Protein AF-A0AAE1LMV6-F1 (afdb_monomer_lite)

Foldseek 3Di:
DPDPPDDDDPVVVLVVCLVVVAKEWEQDADPPGDTDTDIRHNDPDDDDPDDPDDDPRHWYWYCPPVRDTDTDNDDD

Radius of gyration: 13.17 Å; chains: 1; bounding box: 31×27×38 Å

Organism: NCBI:txid407009

Sequence (76 aa):
MEEDGTWATDAEILATACLLRTDIFVFTRSANGPWMWHLFKSTSLKKKGRPVKRNNKSLYFYHHNLNHYMVVHDVY

InterPro domains:
  IPR003323 OTU domain [PS50802] (1-75)

Secondary structure (DSSP, 8-state):
--STTPPP-HHHHHHHHHHHT--EEEEE--TTSPPEEEEE-S-SSS-TT------TTSEEEEEETTTEEEE-----

pLDDT: mean 84.99, std 13.45, range [48.66, 95.5]

Structure (mmCIF, N/CA/C/O backbone):
data_AF-A0AAE1LMV6-F1
#
_entry.id   AF-A0AAE1LMV6-F1
#
loop_
_atom_site.group_PDB
_atom_site.id
_atom_site.type_symbol
_atom_site.label_atom_id
_atom_site.label_alt_id
_atom_site.label_comp_id
_atom_site.label_asym_id
_atom_site.label_entity_id
_atom_site.label_seq_id
_atom_site.pdbx_PDB_ins_code
_atom_site.Cartn_x
_atom_site.Cartn_y
_atom_site.Cartn_z
_atom_site.occupancy
_atom_site.B_iso_or_equiv
_atom_site.auth_seq_id
_atom_site.auth_comp_id
_atom_site.auth_asym_id
_atom_site.auth_atom_id
_atom_site.pdbx_PDB_model_num
ATOM 1 N N . MET A 1 1 ? -5.482 5.984 -14.731 1.00 61.81 1 MET A N 1
ATOM 2 C CA . MET A 1 1 ? -5.166 4.621 -14.266 1.00 61.81 1 MET A CA 1
ATOM 3 C C . MET A 1 1 ? -6.312 3.703 -14.627 1.00 61.81 1 MET A C 1
ATOM 5 O O . MET A 1 1 ? -7.092 3.325 -13.768 1.00 61.81 1 MET A O 1
ATOM 9 N N . GLU A 1 2 ? -6.459 3.413 -15.909 1.00 79.75 2 GLU A N 1
ATOM 10 C CA . GLU A 1 2 ? -7.498 2.483 -16.377 1.00 79.75 2 GLU A CA 1
ATOM 11 C C . GLU A 1 2 ? -6.916 1.464 -17.364 1.00 79.75 2 GLU A C 1
ATOM 13 O O . GLU A 1 2 ? -7.637 0.626 -17.886 1.00 79.75 2 GLU A O 1
ATOM 18 N N . GLU A 1 3 ? -5.600 1.521 -17.596 1.00 91.75 3 GLU A N 1
ATOM 19 C CA . GLU A 1 3 ? -4.889 0.589 -18.460 1.00 91.75 3 GLU A CA 1
ATOM 20 C C . GLU A 1 3 ? -4.310 -0.554 -17.628 1.00 91.75 3 GLU A C 1
ATOM 22 O O . GLU A 1 3 ? -3.630 -0.330 -16.615 1.00 91.75 3 GLU A O 1
ATOM 27 N N . ASP A 1 4 ? -4.553 -1.779 -18.082 1.00 91.06 4 ASP A N 1
ATOM 28 C CA . ASP A 1 4 ? -4.018 -2.985 -17.464 1.00 91.06 4 ASP A CA 1
ATOM 29 C C . ASP A 1 4 ? -2.484 -2.971 -17.441 1.00 91.06 4 ASP A C 1
ATOM 31 O O . ASP A 1 4 ? -1.818 -2.563 -18.392 1.00 91.06 4 ASP A O 1
ATOM 35 N N . GLY A 1 5 ? -1.908 -3.424 -16.326 1.00 90.38 5 GLY A N 1
ATOM 36 C CA . GLY A 1 5 ? -0.456 -3.430 -16.120 1.00 90.38 5 GLY A CA 1
ATOM 37 C C . GLY A 1 5 ? 0.140 -2.082 -15.695 1.00 90.38 5 GLY A C 1
ATOM 38 O O . GLY A 1 5 ? 1.353 -2.001 -15.486 1.00 90.38 5 GLY A O 1
ATOM 39 N N . THR A 1 6 ? -0.680 -1.039 -15.511 1.00 92.50 6 THR A N 1
ATOM 40 C CA . THR A 1 6 ? -0.221 0.228 -14.925 1.00 92.50 6 THR A CA 1
ATOM 41 C C . THR A 1 6 ? 0.205 0.031 -13.471 1.00 92.50 6 THR A C 1
ATOM 43 O O . THR A 1 6 ? -0.503 -0.569 -12.662 1.00 92.50 6 THR A O 1
ATOM 46 N N . TRP A 1 7 ? 1.369 0.573 -13.128 1.00 92.19 7 TRP A N 1
ATOM 47 C CA . TRP A 1 7 ? 1.934 0.506 -11.788 1.00 92.19 7 TRP A CA 1
ATOM 48 C C . TRP A 1 7 ? 1.205 1.434 -10.824 1.00 92.19 7 TRP A C 1
ATOM 50 O O . TRP A 1 7 ? 1.002 2.608 -11.128 1.00 92.19 7 TRP A O 1
ATOM 60 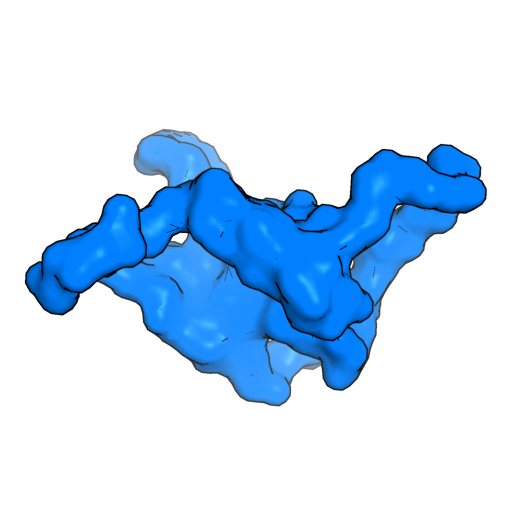N N . ALA A 1 8 ? 0.866 0.922 -9.641 1.00 90.56 8 ALA A N 1
ATOM 61 C CA . ALA A 1 8 ? 0.347 1.744 -8.556 1.00 90.56 8 ALA A CA 1
ATOM 62 C C . ALA A 1 8 ? 1.450 2.642 -7.971 1.00 90.56 8 ALA A C 1
ATOM 64 O O . ALA A 1 8 ? 2.608 2.232 -7.869 1.00 90.56 8 ALA A O 1
ATOM 65 N N . THR A 1 9 ? 1.074 3.845 -7.542 1.00 91.88 9 THR A N 1
ATOM 66 C CA . THR A 1 9 ? 1.943 4.795 -6.845 1.00 91.88 9 THR A CA 1
ATOM 67 C C . THR A 1 9 ? 1.416 5.083 -5.438 1.00 91.88 9 THR A C 1
ATOM 69 O O . THR A 1 9 ? 0.339 4.636 -5.034 1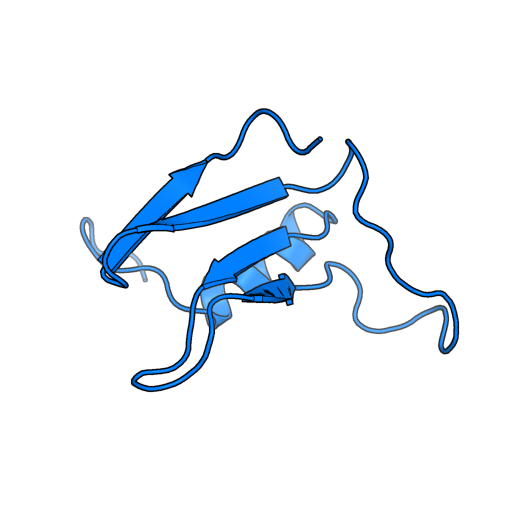.00 91.88 9 THR A O 1
ATOM 72 N N . ASP A 1 10 ? 2.160 5.889 -4.681 1.00 92.38 10 ASP A N 1
ATOM 73 C CA . ASP A 1 10 ? 1.746 6.375 -3.363 1.00 92.38 10 ASP A CA 1
ATOM 74 C C . ASP A 1 10 ? 0.372 7.079 -3.384 1.00 92.38 10 ASP A C 1
ATOM 76 O O . ASP A 1 10 ? -0.356 7.036 -2.387 1.00 92.38 10 ASP A O 1
ATOM 80 N N . ALA A 1 11 ? -0.016 7.696 -4.510 1.00 92.94 11 ALA A N 1
ATOM 81 C CA . ALA A 1 11 ? -1.308 8.365 -4.657 1.00 92.94 11 ALA A CA 1
ATOM 82 C C . ALA A 1 11 ? -2.476 7.369 -4.606 1.00 92.94 11 ALA A C 1
ATOM 84 O O . ALA A 1 11 ? -3.454 7.595 -3.889 1.00 92.94 11 ALA A O 1
ATOM 85 N N . GLU A 1 12 ? -2.361 6.240 -5.303 1.00 94.69 12 GLU A N 1
ATOM 86 C CA . GLU A 1 12 ? -3.374 5.186 -5.299 1.00 94.69 12 GLU A CA 1
ATOM 87 C C . GLU A 1 12 ? -3.439 4.470 -3.961 1.00 94.69 12 GLU A C 1
ATOM 89 O O . GLU A 1 12 ? -4.530 4.135 -3.497 1.00 94.69 12 GLU A O 1
ATOM 94 N N . ILE A 1 13 ? -2.293 4.267 -3.309 1.00 94.75 13 ILE A N 1
ATOM 95 C CA . ILE A 1 13 ? -2.241 3.672 -1.971 1.00 94.75 13 ILE A CA 1
ATOM 96 C C . ILE A 1 13 ? -2.985 4.576 -0.980 1.00 94.75 13 ILE A C 1
ATOM 98 O O . ILE A 1 13 ? -3.825 4.099 -0.213 1.00 94.75 13 ILE A O 1
ATOM 102 N N . LEU A 1 14 ? -2.758 5.893 -1.033 1.00 94.06 14 LEU A N 1
ATOM 103 C CA . LEU A 1 14 ? -3.485 6.854 -0.204 1.00 94.06 14 LEU A CA 1
ATOM 104 C C . LEU A 1 14 ? -4.985 6.886 -0.531 1.00 94.06 14 LEU A C 1
ATOM 106 O O . LEU A 1 14 ? -5.814 6.862 0.381 1.00 94.06 14 LEU A O 1
ATOM 110 N N . ALA A 1 15 ? -5.348 6.924 -1.815 1.00 93.31 15 ALA A N 1
ATOM 111 C CA . ALA A 1 15 ? -6.743 6.904 -2.247 1.00 93.31 15 ALA A CA 1
ATOM 112 C C . ALA A 1 15 ? -7.459 5.632 -1.765 1.00 93.31 15 ALA A C 1
ATOM 114 O O . ALA A 1 15 ? -8.578 5.708 -1.256 1.00 93.31 15 ALA A O 1
ATOM 115 N N . THR A 1 16 ? -6.783 4.483 -1.830 1.00 94.00 16 THR A N 1
ATOM 116 C CA . THR A 1 16 ? -7.282 3.188 -1.351 1.00 94.00 16 THR A CA 1
ATOM 117 C C . THR A 1 16 ? -7.486 3.188 0.161 1.00 94.00 16 THR A C 1
ATOM 119 O O . THR A 1 16 ? -8.538 2.755 0.632 1.00 94.00 16 THR A O 1
ATOM 122 N N . ALA A 1 17 ? -6.532 3.724 0.931 1.00 93.00 17 ALA A N 1
ATOM 123 C CA . ALA A 1 17 ? -6.667 3.860 2.382 1.00 93.00 17 ALA A CA 1
ATOM 124 C C . ALA A 1 17 ? -7.927 4.665 2.750 1.00 93.00 17 ALA A C 1
ATOM 126 O O . ALA A 1 17 ? -8.721 4.256 3.602 1.00 93.00 17 ALA A O 1
ATOM 127 N N . CYS A 1 18 ? -8.150 5.790 2.065 1.00 91.56 18 CYS A N 1
ATOM 128 C CA . CYS A 1 18 ? -9.336 6.629 2.240 1.00 91.56 18 CYS A CA 1
ATOM 129 C C . CYS A 1 18 ? -10.630 5.906 1.836 1.00 91.56 18 CYS A C 1
ATOM 131 O O . CYS A 1 18 ? -11.608 5.936 2.588 1.00 91.56 18 CYS A O 1
ATOM 133 N N . LEU A 1 19 ? -10.635 5.237 0.679 1.00 93.38 19 LEU A N 1
ATOM 134 C CA . LEU A 1 19 ? -11.792 4.517 0.140 1.00 93.38 19 LEU A CA 1
ATOM 135 C C . LEU A 1 19 ? -12.240 3.386 1.073 1.00 93.38 19 LEU A C 1
ATOM 137 O O . LEU A 1 19 ? -13.419 3.286 1.411 1.00 93.38 19 LEU A O 1
ATOM 141 N N . LEU A 1 20 ? -11.292 2.567 1.530 1.00 92.06 20 LEU A N 1
ATOM 142 C CA . LEU A 1 20 ? -11.546 1.423 2.407 1.00 92.06 20 LEU A CA 1
ATOM 143 C C . LEU A 1 20 ? -11.708 1.811 3.880 1.00 92.06 20 LEU A C 1
ATOM 145 O O . LEU A 1 20 ? -12.065 0.968 4.702 1.00 92.06 20 LEU A O 1
ATOM 149 N N . ARG A 1 21 ? -11.444 3.075 4.233 1.00 90.25 21 ARG A N 1
ATOM 150 C CA . ARG A 1 21 ? -11.436 3.570 5.618 1.00 90.25 21 ARG A CA 1
ATOM 151 C C . ARG A 1 21 ? -10.518 2.744 6.531 1.00 90.25 21 ARG A C 1
ATOM 153 O O . ARG A 1 21 ? -10.840 2.524 7.699 1.00 90.25 21 ARG A O 1
ATOM 160 N N . THR A 1 22 ? -9.384 2.293 5.994 1.00 90.69 22 THR A N 1
ATOM 161 C CA . THR A 1 22 ? -8.360 1.542 6.728 1.00 90.69 22 THR A CA 1
ATOM 162 C C . THR A 1 22 ? -6.971 2.118 6.500 1.00 90.69 22 THR A C 1
ATOM 164 O O . THR A 1 22 ? -6.648 2.597 5.415 1.00 90.69 22 THR A O 1
ATOM 167 N N . ASP A 1 23 ? -6.153 2.098 7.545 1.00 92.12 23 ASP A N 1
ATOM 168 C CA . ASP A 1 23 ? -4.772 2.539 7.444 1.00 92.12 23 ASP A CA 1
ATOM 169 C C . ASP A 1 23 ? -3.951 1.481 6.698 1.00 92.12 23 ASP A C 1
ATOM 171 O O . ASP A 1 23 ? -4.131 0.276 6.891 1.00 92.12 23 ASP A O 1
ATOM 175 N N . ILE A 1 24 ? -3.044 1.941 5.841 1.00 94.00 24 ILE A N 1
ATOM 176 C CA . ILE A 1 24 ? -2.164 1.081 5.057 1.00 94.00 24 ILE A CA 1
ATOM 177 C C . ILE A 1 24 ? -0.723 1.365 5.467 1.00 94.00 24 ILE A C 1
ATOM 179 O O . ILE A 1 24 ? -0.260 2.505 5.431 1.00 94.00 24 ILE A O 1
ATOM 183 N N . PHE A 1 25 ? -0.009 0.319 5.858 1.00 94.25 25 PHE A N 1
ATOM 184 C CA . PHE A 1 25 ? 1.415 0.360 6.148 1.00 94.25 25 PHE A CA 1
ATOM 185 C C . PHE A 1 25 ? 2.187 -0.283 4.999 1.00 94.25 25 PHE A C 1
ATOM 187 O O . PHE A 1 25 ? 1.927 -1.425 4.633 1.00 94.25 25 PHE A O 1
ATOM 194 N N . VAL A 1 26 ? 3.176 0.421 4.461 1.00 95.06 26 VAL A N 1
ATOM 195 C CA . VAL A 1 26 ? 4.046 -0.091 3.396 1.00 95.06 26 VAL A CA 1
ATOM 196 C C . VAL A 1 26 ? 5.478 -0.124 3.909 1.00 95.06 26 VAL A C 1
ATOM 198 O O . VAL A 1 26 ? 6.039 0.916 4.250 1.00 95.06 26 VAL A O 1
ATOM 201 N N . PHE A 1 27 ? 6.082 -1.307 3.980 1.00 94.25 27 PHE A N 1
ATOM 202 C CA . PHE A 1 27 ? 7.503 -1.452 4.267 1.00 94.25 27 PHE A CA 1
ATOM 203 C C . PHE A 1 27 ? 8.287 -1.185 2.986 1.00 94.25 27 PHE A C 1
ATOM 205 O O . PHE A 1 27 ? 8.270 -1.988 2.052 1.00 94.25 27 PHE A O 1
ATOM 212 N N . THR A 1 28 ? 8.933 -0.026 2.928 1.00 94.69 28 THR A N 1
ATOM 213 C CA . THR A 1 28 ? 9.631 0.482 1.744 1.00 94.69 28 THR A CA 1
ATOM 214 C C . THR A 1 28 ? 10.893 1.235 2.163 1.00 94.69 28 THR A C 1
ATOM 216 O O . THR A 1 28 ? 11.166 1.408 3.353 1.00 94.69 28 THR A O 1
ATOM 219 N N . ARG A 1 29 ? 11.684 1.685 1.193 1.00 93.06 29 ARG A N 1
ATOM 220 C CA . ARG A 1 29 ? 12.800 2.608 1.408 1.00 93.06 29 ARG A CA 1
ATOM 221 C C . ARG A 1 29 ? 12.856 3.646 0.296 1.00 93.06 29 ARG A C 1
ATOM 223 O O . ARG A 1 29 ? 12.459 3.375 -0.834 1.00 93.06 29 ARG A O 1
ATOM 230 N N . SER A 1 30 ? 13.414 4.810 0.614 1.00 85.50 30 SER A N 1
ATOM 231 C CA . SER A 1 30 ? 13.908 5.736 -0.411 1.00 85.50 30 SER A CA 1
ATOM 232 C C . SER A 1 30 ? 15.194 5.182 -1.041 1.00 85.50 30 SER A C 1
ATOM 234 O O . SER A 1 30 ? 15.829 4.308 -0.448 1.00 85.50 30 SER A O 1
ATOM 236 N N . ALA A 1 31 ? 15.592 5.689 -2.213 1.00 78.75 31 ALA A N 1
ATOM 237 C CA . ALA A 1 31 ? 16.671 5.155 -3.056 1.00 78.75 31 ALA A CA 1
ATOM 238 C C . ALA A 1 31 ? 17.923 4.701 -2.276 1.00 78.75 31 ALA A C 1
ATOM 240 O O . ALA A 1 31 ? 18.410 3.594 -2.490 1.00 78.75 31 ALA A O 1
ATOM 241 N N . ASN A 1 32 ? 18.374 5.510 -1.310 1.00 83.94 32 ASN A N 1
ATOM 242 C CA . ASN A 1 32 ? 19.528 5.218 -0.448 1.00 83.94 32 ASN A CA 1
ATOM 243 C C . ASN A 1 32 ? 19.176 5.223 1.053 1.00 83.94 32 ASN A C 1
ATOM 245 O O . ASN A 1 32 ? 20.047 5.389 1.904 1.00 83.94 32 ASN A O 1
ATOM 249 N N . GLY A 1 33 ? 17.889 5.105 1.387 1.00 89.69 33 GLY A N 1
ATOM 250 C CA . GLY A 1 33 ? 17.394 5.152 2.760 1.00 89.69 33 GLY A CA 1
ATOM 251 C C . GLY A 1 33 ? 17.315 3.773 3.423 1.00 89.69 33 GLY A C 1
ATOM 252 O O . GLY A 1 33 ? 17.319 2.744 2.737 1.00 89.69 33 GLY A O 1
ATOM 253 N N . PRO A 1 34 ? 17.198 3.730 4.762 1.00 94.44 34 PRO A N 1
ATOM 254 C CA . PRO A 1 34 ? 16.869 2.497 5.459 1.00 94.44 34 PRO A CA 1
ATOM 255 C C . PRO A 1 34 ? 15.440 2.055 5.121 1.00 94.44 34 PRO A C 1
ATOM 257 O O . PRO A 1 34 ? 14.578 2.876 4.796 1.00 94.44 34 PRO A O 1
ATOM 260 N N . TRP A 1 35 ? 15.186 0.752 5.233 1.00 92.50 35 TRP A N 1
ATOM 261 C CA . TRP A 1 35 ? 13.829 0.222 5.157 1.00 92.50 35 TRP A CA 1
ATOM 262 C C . TRP A 1 35 ? 13.021 0.647 6.377 1.00 92.50 35 TRP A C 1
ATOM 264 O O . TRP A 1 35 ? 13.467 0.511 7.517 1.00 92.50 35 TRP A O 1
ATOM 274 N N . MET A 1 36 ? 11.822 1.159 6.135 1.00 93.44 36 MET A N 1
ATOM 275 C CA . MET A 1 36 ? 10.935 1.653 7.174 1.00 93.44 36 MET A CA 1
ATOM 276 C C . MET A 1 36 ? 9.470 1.500 6.772 1.00 93.44 36 MET A C 1
ATOM 278 O O . MET A 1 36 ? 9.118 1.376 5.601 1.00 93.44 36 MET A O 1
ATOM 282 N N . TRP A 1 37 ? 8.601 1.506 7.778 1.00 92.25 37 TRP A N 1
ATOM 283 C CA . TRP A 1 37 ? 7.159 1.485 7.571 1.00 92.25 37 TRP A CA 1
ATOM 284 C C . TRP A 1 37 ? 6.650 2.889 7.255 1.00 92.25 37 TRP A C 1
ATOM 286 O O . TRP A 1 37 ? 6.698 3.775 8.108 1.00 92.25 37 TRP A O 1
ATOM 296 N N . HIS A 1 38 ? 6.128 3.077 6.048 1.00 92.25 38 HIS A N 1
ATOM 297 C CA . HIS A 1 38 ? 5.393 4.270 5.646 1.00 92.25 38 HIS A CA 1
ATOM 298 C C . HIS A 1 38 ? 3.912 4.067 5.951 1.00 92.25 38 HIS A C 1
ATOM 300 O O . HIS A 1 38 ? 3.348 3.023 5.633 1.00 92.25 38 HIS A O 1
ATOM 306 N N . LEU A 1 39 ? 3.290 5.057 6.587 1.00 92.25 39 LEU A N 1
ATOM 307 C CA . LEU A 1 39 ? 1.885 5.008 6.976 1.00 92.25 39 LEU A CA 1
ATOM 308 C C . LEU A 1 39 ? 1.048 5.910 6.070 1.00 92.25 39 LEU A C 1
ATOM 310 O O . LEU A 1 39 ? 1.204 7.131 6.089 1.00 92.25 39 LEU A O 1
ATOM 314 N N . PHE A 1 40 ? 0.087 5.304 5.385 1.00 91.88 40 PHE A N 1
ATOM 315 C CA . PHE A 1 40 ? -0.967 5.967 4.633 1.00 91.88 40 PHE A CA 1
ATOM 316 C C . PHE A 1 40 ? -2.251 5.910 5.456 1.00 91.88 40 PHE A C 1
ATOM 318 O O . PHE A 1 40 ? -2.840 4.848 5.656 1.00 91.88 40 PHE A O 1
ATOM 325 N N . LYS A 1 41 ? -2.659 7.057 6.003 1.00 89.31 41 LYS A N 1
ATOM 326 C CA . LYS A 1 41 ? -3.841 7.128 6.866 1.00 89.31 41 LYS A CA 1
ATOM 327 C C . LYS A 1 41 ? -5.109 7.261 6.042 1.00 89.31 41 LYS A C 1
ATOM 329 O O . LYS A 1 41 ? -5.208 8.148 5.201 1.00 89.31 41 LYS A O 1
ATOM 334 N N . SER A 1 42 ? -6.111 6.470 6.400 1.00 86.38 42 SER A N 1
ATOM 335 C CA . SER A 1 42 ? -7.463 6.542 5.833 1.00 86.38 42 SER A CA 1
ATOM 336 C C . SER A 1 42 ? -8.223 7.824 6.159 1.00 86.38 42 SER A C 1
ATOM 338 O O . SER A 1 42 ? -9.162 8.204 5.464 1.00 86.38 42 SER A O 1
ATOM 340 N N . THR A 1 43 ? -7.858 8.483 7.259 1.00 78.31 43 THR A N 1
ATOM 341 C CA . THR A 1 43 ? -8.501 9.714 7.714 1.00 78.31 43 THR A CA 1
ATOM 342 C C . THR A 1 43 ? -7.454 10.802 7.889 1.00 78.31 43 THR A C 1
ATOM 344 O O . THR A 1 43 ? -6.519 10.672 8.680 1.00 78.31 43 THR A O 1
ATOM 347 N N . SER A 1 44 ? -7.611 11.912 7.169 1.00 61.09 44 SER A N 1
ATOM 348 C CA . SER A 1 44 ? -6.663 13.027 7.266 1.00 61.09 44 SER A CA 1
ATOM 349 C C . SER A 1 44 ? -6.759 13.784 8.595 1.00 61.09 44 SER A C 1
ATOM 351 O O . SER A 1 44 ? -5.818 14.461 8.995 1.00 61.09 44 SER A O 1
ATOM 353 N N . LEU A 1 45 ? -7.883 13.721 9.309 1.00 55.53 45 LEU A N 1
ATOM 354 C CA . LEU A 1 45 ? -8.206 14.713 10.334 1.00 55.53 45 LEU A CA 1
ATOM 355 C C . LEU A 1 45 ? -9.232 14.130 11.307 1.00 55.53 45 LEU A C 1
ATOM 357 O O . LEU A 1 45 ? -10.371 14.013 10.892 1.00 55.53 45 LEU A O 1
ATOM 361 N N . LYS A 1 46 ? -8.879 13.812 12.567 1.00 49.97 46 LYS A N 1
ATOM 362 C CA . LYS A 1 46 ? -9.768 13.9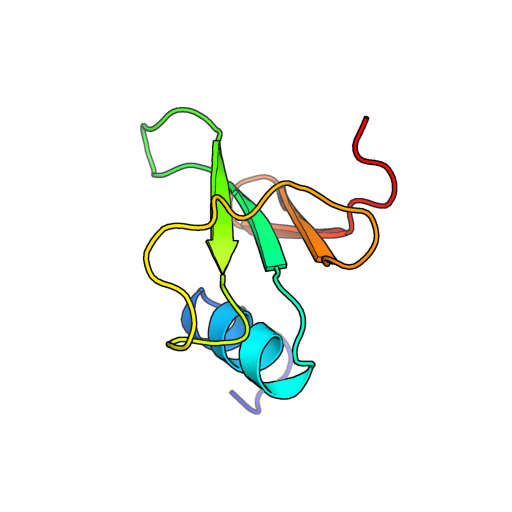92 13.756 1.00 49.97 46 LYS A CA 1
ATOM 363 C C . LYS A 1 46 ? -9.043 13.933 15.105 1.00 49.97 46 LYS A C 1
ATOM 365 O O . LYS A 1 46 ? -9.569 14.466 16.075 1.00 49.97 46 LYS A O 1
ATOM 370 N N . LYS A 1 47 ? -7.846 13.344 15.218 1.00 52.06 47 LYS A N 1
ATOM 371 C CA . LYS A 1 47 ? -7.083 13.368 16.484 1.00 52.06 47 LYS A CA 1
ATOM 372 C C . LYS A 1 47 ? -5.602 13.645 16.246 1.00 52.06 47 LYS A C 1
ATOM 374 O O . LYS A 1 47 ? -4.802 12.717 16.146 1.00 52.06 47 LYS A O 1
ATOM 379 N N . LYS A 1 48 ? -5.232 14.933 16.187 1.00 48.66 48 LYS A N 1
ATOM 380 C CA . LYS A 1 48 ? -3.846 15.348 16.462 1.00 48.66 48 LYS A CA 1
ATOM 381 C C . LYS A 1 48 ? -3.459 14.742 17.819 1.00 48.66 48 LYS A C 1
ATOM 383 O O . LYS A 1 48 ? -4.172 14.947 18.795 1.00 48.66 48 LYS A O 1
ATOM 388 N N . GLY A 1 49 ? -2.393 13.945 17.860 1.00 51.81 49 GLY A N 1
ATOM 389 C CA . GLY A 1 49 ? -1.816 13.452 19.117 1.00 51.81 49 GLY A CA 1
ATOM 390 C C . GLY A 1 49 ? -2.073 11.991 19.500 1.00 51.81 49 GLY A C 1
ATOM 391 O O . GLY A 1 49 ? -1.536 11.567 20.517 1.00 51.81 49 GLY A O 1
ATOM 392 N N . ARG A 1 50 ? -2.815 11.179 18.724 1.00 54.19 50 ARG A N 1
ATOM 393 C CA . ARG A 1 50 ? -2.761 9.713 18.921 1.00 54.19 50 ARG A CA 1
ATOM 394 C C . ARG A 1 50 ? -1.714 9.087 17.996 1.00 54.19 50 ARG A C 1
ATOM 396 O O . ARG A 1 50 ? -1.877 9.191 16.777 1.00 54.19 50 ARG A O 1
ATOM 403 N N . PRO A 1 51 ? -0.668 8.431 18.535 1.00 56.91 51 PRO A N 1
ATOM 404 C CA . PRO A 1 51 ? 0.223 7.628 17.714 1.00 56.91 51 PRO A CA 1
ATOM 405 C C . PRO A 1 51 ? -0.603 6.516 17.071 1.00 56.91 51 PRO A C 1
ATOM 407 O O . PRO A 1 51 ? -1.300 5.768 17.762 1.00 56.91 51 PRO A O 1
ATOM 410 N N . VAL A 1 52 ? -0.565 6.441 15.742 1.00 63.12 52 VAL A N 1
ATOM 411 C CA . VAL A 1 52 ? -1.152 5.310 15.025 1.00 63.12 52 VAL A CA 1
ATOM 412 C C . VAL A 1 52 ? -0.221 4.135 15.267 1.00 63.12 52 VAL A C 1
ATOM 414 O O . VAL A 1 52 ? 0.912 4.118 14.792 1.00 63.12 52 VAL A O 1
ATOM 417 N N . LYS A 1 53 ? -0.674 3.202 16.103 1.00 67.19 53 LYS A N 1
ATOM 418 C CA . LYS A 1 53 ? 0.039 1.957 16.372 1.00 67.19 53 LYS A CA 1
ATOM 419 C C . LYS A 1 53 ? -0.337 0.935 15.305 1.00 67.19 53 LYS A C 1
ATOM 421 O O . LYS A 1 53 ? -1.511 0.853 14.930 1.00 67.19 53 LYS A O 1
ATOM 426 N N . ARG A 1 54 ? 0.651 0.142 14.877 1.00 73.19 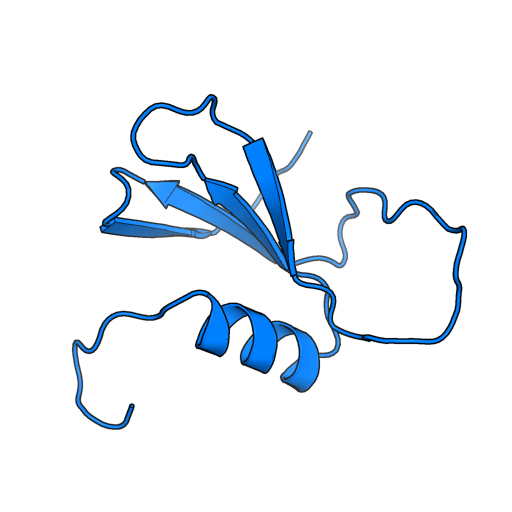54 ARG A N 1
ATOM 427 C CA . ARG A 1 54 ? 0.411 -1.082 14.105 1.00 73.19 54 ARG A CA 1
ATOM 428 C C . ARG A 1 54 ? -0.631 -1.918 14.849 1.00 73.19 54 ARG A C 1
ATOM 430 O O . ARG A 1 54 ? -0.567 -2.055 16.070 1.00 73.19 54 ARG A O 1
ATOM 437 N N . ASN A 1 55 ? -1.641 -2.368 14.125 1.00 79.00 55 ASN A N 1
ATOM 438 C CA . ASN A 1 55 ? -2.750 -3.158 14.640 1.00 79.00 55 ASN A CA 1
ATOM 439 C C . ASN A 1 55 ? -3.235 -4.155 13.577 1.00 79.00 55 ASN A C 1
ATOM 441 O O . ASN A 1 55 ? -2.926 -4.010 12.396 1.00 79.00 55 ASN A O 1
ATOM 445 N N . ASN A 1 56 ? -4.044 -5.125 13.994 1.00 80.44 56 ASN A N 1
ATOM 446 C CA . ASN A 1 56 ? -4.617 -6.168 13.138 1.00 80.44 56 ASN A CA 1
ATOM 447 C C . ASN A 1 56 ? -5.785 -5.703 12.241 1.00 80.44 56 ASN A C 1
ATOM 449 O O . ASN A 1 56 ? -6.415 -6.527 11.590 1.00 80.44 56 ASN A O 1
ATOM 453 N N . LYS A 1 57 ? -6.113 -4.405 12.229 1.00 84.19 57 LYS A N 1
ATOM 454 C CA . LYS A 1 57 ? -7.184 -3.819 11.402 1.00 84.19 57 LYS A CA 1
ATOM 455 C C . LYS A 1 57 ? -6.650 -3.026 10.208 1.00 84.19 57 LYS A C 1
ATOM 457 O O . LYS A 1 57 ? -7.445 -2.517 9.427 1.00 84.19 57 LYS A O 1
ATOM 462 N N . SER A 1 58 ? -5.329 -2.891 10.108 1.00 90.25 58 SER A N 1
ATOM 463 C CA . SER A 1 58 ? -4.637 -2.167 9.039 1.00 90.25 58 SER A CA 1
ATOM 464 C C . SER A 1 58 ? -4.178 -3.141 7.956 1.00 90.25 58 SER A C 1
ATOM 466 O O . SER A 1 58 ? -3.969 -4.320 8.241 1.00 90.25 58 SER A O 1
ATOM 468 N N . LEU A 1 59 ? -3.998 -2.653 6.732 1.00 93.31 59 LEU A N 1
ATOM 469 C CA . LEU A 1 59 ?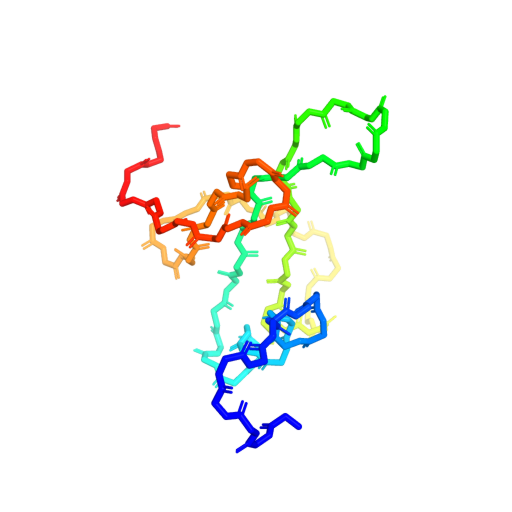 -3.369 -3.428 5.662 1.00 93.31 59 LEU A CA 1
ATOM 470 C C . LEU A 1 59 ? -1.857 -3.232 5.698 1.00 93.31 59 LEU A C 1
ATOM 472 O O . LEU A 1 59 ? -1.375 -2.140 6.001 1.00 93.31 59 LEU A O 1
ATOM 476 N N . TYR A 1 60 ? -1.118 -4.283 5.357 1.00 94.88 60 TYR A N 1
ATOM 477 C CA . TYR A 1 60 ? 0.338 -4.262 5.347 1.00 94.88 60 TYR A CA 1
ATOM 478 C C . TYR A 1 60 ? 0.863 -4.759 4.009 1.00 94.88 60 TYR A C 1
ATOM 480 O O . TYR A 1 60 ? 0.470 -5.824 3.531 1.00 94.88 60 TYR A O 1
ATOM 488 N N . PHE A 1 61 ? 1.784 -3.991 3.439 1.00 95.50 61 PHE A N 1
ATOM 489 C CA . PHE A 1 61 ? 2.474 -4.323 2.205 1.00 95.50 61 PHE A CA 1
ATOM 490 C C . PHE A 1 61 ? 3.985 -4.279 2.388 1.00 95.50 61 PHE A C 1
ATOM 492 O O . PHE A 1 61 ? 4.515 -3.472 3.151 1.00 95.50 61 PHE A O 1
ATOM 499 N N . TYR A 1 62 ? 4.681 -5.112 1.626 1.00 94.94 62 TYR A N 1
ATOM 500 C CA . TYR A 1 62 ? 6.123 -5.076 1.454 1.00 94.94 62 TYR A CA 1
ATOM 501 C C . TYR A 1 62 ? 6.454 -4.664 0.022 1.00 94.94 62 TYR A C 1
ATOM 503 O O . TYR A 1 62 ? 6.006 -5.306 -0.927 1.00 94.94 62 TYR A O 1
ATOM 511 N N . HIS A 1 63 ? 7.238 -3.596 -0.132 1.00 94.31 63 HIS A N 1
ATOM 512 C CA . HIS A 1 63 ? 7.666 -3.091 -1.432 1.00 94.31 63 HIS A CA 1
ATOM 513 C C . HIS A 1 63 ? 8.924 -3.829 -1.917 1.00 94.31 63 HIS A C 1
ATOM 515 O O . HIS A 1 63 ? 10.029 -3.286 -1.936 1.00 94.31 63 HIS A O 1
ATOM 521 N N . HIS A 1 64 ? 8.763 -5.104 -2.261 1.00 92.94 64 HIS A N 1
ATOM 522 C CA . HIS A 1 64 ? 9.824 -5.980 -2.744 1.00 92.94 64 HIS A CA 1
ATOM 523 C C . HIS A 1 64 ? 10.534 -5.385 -3.968 1.00 92.94 64 HIS A C 1
ATOM 525 O O . HIS A 1 64 ? 9.892 -4.933 -4.915 1.00 92.94 64 HIS A O 1
ATOM 531 N N . ASN A 1 65 ? 11.870 -5.356 -3.931 1.00 90.81 65 ASN A N 1
ATOM 532 C CA . ASN A 1 65 ? 12.736 -4.809 -4.987 1.00 90.81 65 ASN A CA 1
ATOM 533 C C . ASN A 1 65 ? 12.410 -3.375 -5.451 1.00 90.81 65 ASN A C 1
ATOM 535 O O . ASN A 1 65 ? 12.908 -2.949 -6.490 1.00 90.81 65 ASN A O 1
ATOM 539 N N . LEU A 1 66 ? 11.618 -2.620 -4.678 1.00 90.06 66 LEU A N 1
ATOM 540 C CA . LEU A 1 66 ? 11.092 -1.303 -5.062 1.00 90.06 66 LEU A CA 1
ATOM 541 C C . LEU A 1 66 ? 10.297 -1.318 -6.377 1.00 90.06 66 LEU A C 1
ATOM 543 O O . LEU A 1 66 ? 10.177 -0.294 -7.047 1.00 90.06 66 LEU A O 1
ATOM 547 N N . ASN A 1 67 ? 9.797 -2.494 -6.753 1.00 92.56 67 ASN A N 1
ATOM 548 C CA . ASN A 1 67 ? 9.042 -2.700 -7.973 1.00 92.56 67 ASN A CA 1
ATOM 549 C C . ASN A 1 67 ? 7.991 -3.824 -7.824 1.00 92.56 67 ASN A C 1
ATOM 551 O O . ASN A 1 67 ? 7.519 -4.406 -8.793 1.00 92.56 67 ASN A O 1
ATOM 555 N N . HIS A 1 68 ? 7.607 -4.196 -6.615 1.00 93.94 68 HIS A N 1
ATOM 556 C CA . HIS A 1 68 ? 6.508 -5.130 -6.436 1.00 93.94 68 HIS A CA 1
ATOM 557 C C . HIS A 1 68 ? 5.925 -4.968 -5.044 1.00 93.94 68 HIS A C 1
ATOM 559 O O . HIS A 1 68 ? 6.670 -4.841 -4.076 1.00 93.94 68 HIS A O 1
ATOM 565 N N . TYR A 1 69 ? 4.601 -4.994 -4.925 1.00 94.69 69 TYR A N 1
ATOM 566 C CA . TYR A 1 69 ? 3.932 -4.944 -3.630 1.00 94.69 69 TYR A CA 1
ATOM 567 C C . TYR A 1 69 ? 3.420 -6.333 -3.267 1.00 94.69 69 TYR A C 1
ATOM 569 O O . TYR A 1 69 ? 2.601 -6.908 -3.977 1.00 94.69 69 TYR A O 1
ATOM 577 N N . MET A 1 70 ? 3.897 -6.864 -2.145 1.00 95.44 70 MET A N 1
ATOM 578 C CA . MET A 1 70 ? 3.431 -8.126 -1.571 1.00 95.44 70 MET A CA 1
ATOM 579 C C . MET A 1 70 ? 2.576 -7.851 -0.338 1.00 95.44 70 MET A C 1
ATOM 581 O O . MET A 1 70 ? 2.904 -6.961 0.445 1.00 95.44 70 MET A O 1
ATOM 585 N N . VAL A 1 71 ? 1.507 -8.622 -0.139 1.00 94.31 71 VAL A N 1
ATOM 586 C CA . VAL A 1 71 ? 0.694 -8.559 1.086 1.00 94.31 71 VAL A CA 1
ATOM 587 C C . VAL A 1 71 ? 1.463 -9.193 2.243 1.00 94.31 71 VAL A C 1
ATOM 589 O O . VAL A 1 71 ? 2.061 -10.256 2.095 1.00 94.31 71 VAL A O 1
ATOM 592 N N . VAL A 1 72 ? 1.423 -8.553 3.409 1.00 93.06 72 VAL A N 1
ATOM 593 C CA . VAL A 1 72 ? 1.962 -9.100 4.657 1.00 93.06 72 VAL A CA 1
ATOM 594 C C . VAL A 1 72 ? 0.792 -9.558 5.527 1.00 93.06 72 VAL A C 1
ATOM 596 O O . VAL A 1 72 ? -0.063 -8.755 5.897 1.00 93.06 72 VAL A O 1
ATOM 599 N N . HIS A 1 73 ? 0.748 -10.855 5.834 1.00 85.81 73 HIS A N 1
ATOM 600 C CA . HIS A 1 73 ? -0.347 -11.469 6.597 1.00 85.81 73 HIS A CA 1
ATOM 601 C C . HIS A 1 73 ? -0.112 -11.488 8.108 1.00 85.81 73 HIS A C 1
ATOM 603 O O . HIS A 1 73 ? -1.076 -11.519 8.869 1.00 85.81 73 HIS A O 1
ATOM 609 N N . ASP A 1 74 ? 1.150 -11.463 8.532 1.00 79.44 74 ASP A N 1
ATOM 610 C CA . ASP A 1 74 ? 1.532 -11.549 9.935 1.00 79.44 74 ASP A CA 1
ATOM 611 C C . ASP A 1 74 ? 2.565 -10.470 10.262 1.00 79.44 74 ASP A C 1
ATOM 613 O O . ASP A 1 74 ? 3.555 -10.290 9.549 1.00 79.44 74 ASP A O 1
ATOM 617 N N . VAL A 1 75 ? 2.289 -9.708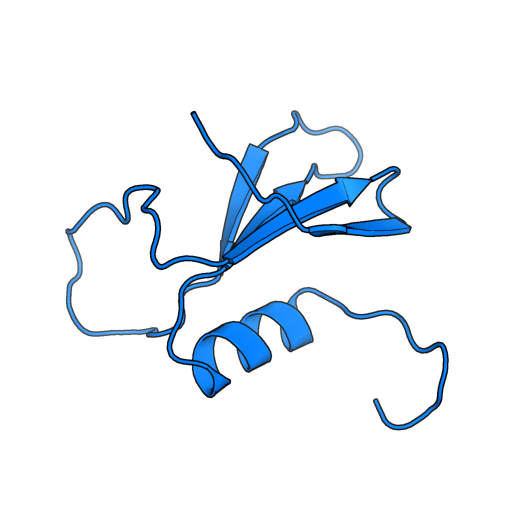 11.316 1.00 68.38 75 VAL A N 1
ATOM 618 C CA . VAL A 1 75 ? 3.084 -8.559 11.749 1.00 68.38 75 VAL A CA 1
ATOM 619 C C . VAL A 1 75 ? 3.264 -8.706 13.257 1.00 68.38 75 VAL A C 1
ATOM 621 O O . VAL A 1 75 ? 2.469 -8.169 14.030 1.00 68.38 75 VAL A O 1
ATOM 624 N N . TYR A 1 76 ? 4.265 -9.499 13.649 1.00 59.78 76 TYR A N 1
ATOM 625 C CA . TYR A 1 76 ? 4.667 -9.693 15.048 1.00 59.78 76 TYR A CA 1
ATOM 626 C C . TYR A 1 76 ? 5.104 -8.381 15.719 1.00 59.78 76 TYR A C 1
ATOM 628 O O . TYR A 1 76 ? 5.741 -7.527 15.048 1.00 59.78 76 TYR A O 1
#